Protein AF-A0A2D6RC49-F1 (afdb_monomer_lite)

Radius of gyration: 25.31 Å; chains: 1; bounding box: 32×63×49 Å

Foldseek 3Di:
DLVVLLVVLVVVLVVLQVVLVVQCVVVVNPDPVSVVSVVVNVVSVVSNVVSVVVVVVVVCVVDDDDPDPPPPPPPPPPPDDDCVVVPDDDDDD

Structure (mmCIF, N/CA/C/O backbone):
data_AF-A0A2D6RC49-F1
#
_entry.id   AF-A0A2D6RC49-F1
#
loop_
_atom_site.group_PDB
_atom_site.id
_atom_site.type_symbol
_atom_site.label_atom_id
_atom_site.label_alt_id
_atom_site.label_comp_id
_atom_site.label_asym_id
_atom_site.label_entity_id
_atom_site.label_seq_id
_atom_site.pdbx_PDB_ins_code
_atom_site.Cartn_x
_atom_site.Cartn_y
_atom_site.Cartn_z
_atom_site.occupancy
_atom_site.B_iso_or_equiv
_atom_site.auth_seq_id
_atom_site.auth_comp_id
_atom_site.auth_asym_id
_atom_site.auth_atom_id
_atom_site.pdbx_PDB_model_num
ATOM 1 N N . MET A 1 1 ? -14.405 -7.577 18.873 1.00 63.12 1 MET A N 1
ATOM 2 C CA . MET A 1 1 ? -14.520 -7.853 17.417 1.00 63.12 1 MET A CA 1
ATOM 3 C C . MET A 1 1 ? -13.622 -6.948 16.564 1.00 63.12 1 MET A C 1
ATOM 5 O O . MET A 1 1 ? -13.255 -7.348 15.464 1.00 63.12 1 MET A O 1
ATOM 9 N N . ASN A 1 2 ? -13.220 -5.781 17.080 1.00 72.50 2 ASN A N 1
ATOM 10 C CA . ASN A 1 2 ? -12.371 -4.801 16.391 1.00 72.50 2 ASN A CA 1
ATOM 11 C C . ASN A 1 2 ? -10.954 -5.325 16.113 1.00 72.50 2 ASN A C 1
ATOM 13 O O . ASN A 1 2 ? -10.476 -5.196 14.993 1.00 72.50 2 ASN A O 1
ATOM 17 N N . ASN A 1 3 ? -10.360 -6.059 17.061 1.00 80.06 3 ASN A N 1
ATOM 18 C CA . ASN A 1 3 ? -9.025 -6.655 16.913 1.00 80.06 3 ASN A CA 1
ATOM 19 C C . ASN A 1 3 ? -8.893 -7.564 15.679 1.00 80.06 3 ASN A C 1
ATOM 21 O O . ASN A 1 3 ? -7.926 -7.451 14.938 1.00 80.06 3 ASN A O 1
ATOM 25 N N . ALA A 1 4 ? -9.880 -8.428 15.409 1.00 86.38 4 ALA A N 1
ATOM 26 C CA . ALA A 1 4 ? -9.843 -9.307 14.237 1.00 86.38 4 ALA A CA 1
ATOM 27 C C . ALA A 1 4 ? -9.916 -8.507 12.926 1.00 86.38 4 ALA A C 1
ATOM 29 O O . ALA A 1 4 ? -9.165 -8.775 11.992 1.00 86.38 4 ALA A O 1
ATOM 30 N N . ARG A 1 5 ? -10.785 -7.488 12.874 1.00 85.69 5 ARG A N 1
ATOM 31 C CA . ARG A 1 5 ? -10.902 -6.579 11.724 1.00 85.69 5 ARG A CA 1
ATOM 32 C C . ARG A 1 5 ? -9.614 -5.790 11.497 1.00 85.69 5 ARG A C 1
ATOM 34 O O . ARG A 1 5 ? -9.177 -5.683 10.359 1.00 85.69 5 ARG A O 1
ATOM 41 N N . LEU A 1 6 ? -8.986 -5.307 12.567 1.00 89.38 6 LEU A N 1
ATOM 42 C CA . LEU A 1 6 ? -7.704 -4.608 12.524 1.00 89.38 6 LEU A CA 1
ATOM 43 C C . LEU A 1 6 ? -6.593 -5.510 11.971 1.00 89.38 6 LEU A C 1
ATOM 45 O O . LEU A 1 6 ? -5.874 -5.108 11.059 1.00 89.38 6 LEU A O 1
ATOM 49 N N . THR A 1 7 ? -6.495 -6.751 12.464 1.00 91.19 7 THR A N 1
ATOM 50 C CA . THR A 1 7 ? -5.525 -7.738 11.966 1.00 91.19 7 THR A CA 1
ATOM 51 C C . THR A 1 7 ? -5.740 -8.047 10.486 1.00 91.19 7 THR A C 1
ATOM 53 O O . THR A 1 7 ? -4.771 -8.103 9.732 1.00 91.19 7 THR A O 1
ATOM 56 N N . ILE A 1 8 ? -6.992 -8.203 10.047 1.00 93.19 8 ILE A N 1
ATOM 57 C CA . ILE A 1 8 ? -7.320 -8.435 8.634 1.00 93.19 8 ILE A CA 1
ATOM 58 C C . ILE A 1 8 ? -6.914 -7.229 7.780 1.00 93.19 8 ILE A C 1
ATOM 60 O O . ILE A 1 8 ? -6.264 -7.415 6.755 1.00 93.19 8 ILE A O 1
ATOM 64 N N . SER A 1 9 ? -7.232 -6.001 8.201 1.00 92.75 9 SER A N 1
ATOM 65 C CA . SER A 1 9 ? -6.849 -4.795 7.455 1.00 92.75 9 SER A CA 1
ATOM 66 C C . SER A 1 9 ? -5.329 -4.642 7.346 1.00 92.75 9 SER A C 1
ATOM 68 O O . SER A 1 9 ? -4.826 -4.296 6.278 1.00 92.75 9 SER A O 1
ATOM 70 N N . TRP A 1 10 ? -4.587 -4.961 8.413 1.00 94.44 10 TRP A N 1
ATOM 71 C CA . TRP A 1 10 ? -3.121 -4.963 8.397 1.00 94.44 10 TRP A CA 1
ATOM 72 C C . TRP A 1 10 ? -2.550 -6.026 7.453 1.00 94.44 10 TRP A C 1
ATOM 74 O O . TRP A 1 10 ? -1.615 -5.765 6.697 1.00 94.44 10 TRP A O 1
ATOM 84 N N . LEU A 1 11 ? -3.144 -7.221 7.454 1.00 96.62 11 LEU A N 1
ATOM 85 C CA . LEU A 1 11 ? -2.761 -8.309 6.561 1.00 96.62 11 LEU A CA 1
ATOM 86 C C . LEU A 1 11 ? -3.005 -7.937 5.092 1.00 96.62 11 LEU A C 1
ATOM 88 O O . LEU A 1 11 ? -2.123 -8.135 4.260 1.00 96.62 11 LEU A O 1
ATOM 92 N N . VAL A 1 12 ? -4.156 -7.336 4.775 1.00 96.06 12 VAL A N 1
ATOM 93 C CA . VAL A 1 12 ? -4.459 -6.840 3.422 1.00 96.06 12 VAL A CA 1
ATOM 94 C C . VAL A 1 12 ? -3.463 -5.759 3.001 1.00 96.06 12 VAL A C 1
ATOM 96 O O . VAL A 1 12 ? -2.923 -5.830 1.900 1.00 96.06 12 VAL A O 1
ATOM 99 N N . PHE A 1 13 ? -3.163 -4.797 3.879 1.00 96.44 13 PHE A N 1
ATOM 100 C CA . PHE A 1 13 ? -2.156 -3.763 3.630 1.00 96.44 13 PHE A CA 1
ATOM 101 C C . PHE A 1 13 ? -0.780 -4.362 3.294 1.00 96.44 13 PHE A C 1
ATOM 103 O O . PHE A 1 13 ? -0.178 -4.000 2.281 1.00 96.44 13 PHE A O 1
ATOM 110 N N . ALA A 1 14 ? -0.313 -5.331 4.087 1.00 96.88 14 ALA A N 1
ATOM 111 C CA . ALA A 1 14 ? 0.963 -6.002 3.853 1.00 96.88 14 ALA A CA 1
ATOM 112 C C . ALA A 1 14 ? 0.988 -6.761 2.514 1.00 96.88 14 ALA A C 1
ATOM 114 O O . ALA A 1 14 ? 1.967 -6.669 1.773 1.00 96.88 14 ALA A O 1
ATOM 115 N N . ILE A 1 15 ? -0.096 -7.468 2.171 1.00 97.38 15 ILE A N 1
ATOM 116 C CA . ILE A 1 15 ? -0.219 -8.190 0.895 1.00 97.38 15 ILE A CA 1
ATOM 117 C C . ILE A 1 15 ? -0.160 -7.227 -0.292 1.00 97.38 15 ILE A C 1
ATOM 119 O O . ILE A 1 15 ? 0.529 -7.520 -1.268 1.00 97.38 15 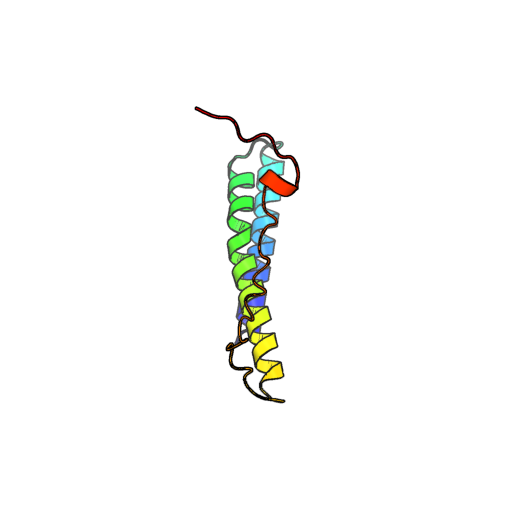ILE A O 1
ATOM 123 N N . LEU A 1 16 ? -0.843 -6.080 -0.219 1.00 96.69 16 LEU A N 1
ATOM 124 C CA . LEU A 1 16 ? -0.832 -5.081 -1.292 1.00 96.69 16 LEU A CA 1
ATOM 125 C C . LEU A 1 16 ? 0.579 -4.536 -1.539 1.00 96.69 16 LEU A C 1
ATOM 127 O O . LEU A 1 16 ? 1.007 -4.456 -2.689 1.00 96.69 16 LEU A O 1
ATOM 131 N N . ILE A 1 17 ? 1.332 -4.234 -0.478 1.00 96.75 17 ILE A N 1
ATOM 132 C CA . ILE A 1 17 ? 2.732 -3.801 -0.601 1.00 96.75 17 ILE A CA 1
ATOM 133 C C . ILE A 1 17 ? 3.576 -4.885 -1.270 1.00 96.75 17 ILE A C 1
ATOM 135 O O . ILE A 1 17 ? 4.314 -4.597 -2.214 1.00 96.75 17 ILE A O 1
ATOM 139 N N . LEU A 1 18 ? 3.451 -6.133 -0.812 1.00 97.31 18 LEU A N 1
ATOM 140 C CA . LEU A 1 18 ? 4.223 -7.250 -1.351 1.00 97.31 18 LEU A CA 1
ATOM 141 C C . LEU A 1 18 ? 3.910 -7.489 -2.833 1.00 97.31 18 LEU A C 1
ATOM 143 O O . LEU A 1 18 ? 4.821 -7.682 -3.636 1.00 97.31 18 LEU A O 1
ATOM 147 N N . LEU A 1 19 ? 2.630 -7.434 -3.205 1.00 96.25 19 LEU A N 1
ATOM 148 C CA . LEU A 1 19 ? 2.179 -7.611 -4.582 1.00 96.25 19 LEU A CA 1
ATOM 149 C C . LEU A 1 19 ? 2.669 -6.473 -5.481 1.00 96.25 19 LEU A C 1
ATOM 151 O O . LEU A 1 19 ? 3.146 -6.732 -6.585 1.00 96.25 19 LEU A O 1
ATOM 155 N N . SER A 1 20 ? 2.601 -5.232 -4.992 1.00 96.56 20 SER A N 1
ATOM 156 C CA . SER A 1 20 ? 3.148 -4.068 -5.687 1.00 96.56 20 SER A CA 1
ATOM 157 C C . SER A 1 20 ? 4.647 -4.225 -5.938 1.00 96.56 20 SER A C 1
ATOM 159 O O . SER A 1 20 ? 5.097 -4.075 -7.071 1.00 96.56 20 SER A O 1
ATOM 161 N N . ALA A 1 21 ? 5.420 -4.575 -4.906 1.00 96.12 21 ALA A N 1
ATOM 162 C CA . ALA A 1 21 ? 6.863 -4.767 -5.020 1.00 96.12 21 ALA A CA 1
ATOM 163 C C . ALA A 1 21 ? 7.212 -5.899 -5.994 1.00 96.12 21 ALA A C 1
ATOM 165 O O . ALA A 1 21 ? 8.077 -5.730 -6.851 1.00 96.12 21 ALA A O 1
ATOM 166 N N . LYS A 1 22 ? 6.497 -7.027 -5.915 1.00 96.56 22 LYS A N 1
ATOM 167 C CA . LYS A 1 22 ? 6.688 -8.155 -6.829 1.00 96.56 22 LYS A CA 1
ATOM 168 C C . LYS A 1 22 ? 6.451 -7.739 -8.284 1.00 96.56 22 LYS A C 1
ATOM 170 O O . LYS A 1 22 ? 7.309 -7.964 -9.125 1.00 96.56 22 LYS A O 1
ATOM 175 N N . LEU A 1 23 ? 5.326 -7.080 -8.572 1.00 95.38 23 LEU A N 1
ATOM 176 C CA . LEU A 1 23 ? 5.001 -6.608 -9.924 1.00 95.38 23 LEU A CA 1
ATOM 177 C C . LEU A 1 23 ? 5.986 -5.556 -10.436 1.00 95.38 23 LEU A C 1
ATOM 179 O O . LEU A 1 23 ? 6.256 -5.501 -11.634 1.00 95.38 23 LEU A O 1
ATOM 183 N N . PHE A 1 24 ? 6.518 -4.721 -9.548 1.00 95.50 24 PHE A N 1
ATOM 184 C CA . PHE A 1 24 ? 7.543 -3.746 -9.895 1.00 95.50 24 PHE A CA 1
ATOM 185 C C . PHE A 1 24 ? 8.853 -4.437 -10.300 1.00 95.50 24 PHE A C 1
ATOM 187 O O . PHE A 1 24 ? 9.410 -4.111 -11.343 1.00 95.50 24 PHE A O 1
ATOM 194 N N . ILE A 1 25 ? 9.305 -5.434 -9.529 1.00 95.75 25 ILE A N 1
ATOM 195 C CA . ILE A 1 25 ? 10.515 -6.218 -9.827 1.00 95.75 25 ILE A CA 1
ATOM 196 C C . ILE A 1 25 ? 10.341 -7.023 -11.119 1.00 95.75 25 ILE A C 1
ATOM 198 O O . ILE A 1 25 ? 11.198 -6.950 -11.995 1.00 95.75 25 ILE A O 1
ATOM 202 N N . ASP A 1 26 ? 9.213 -7.724 -11.270 1.00 94.88 26 ASP A N 1
ATOM 203 C CA . ASP A 1 26 ? 8.909 -8.559 -12.443 1.00 94.88 26 ASP A CA 1
ATOM 204 C C . ASP A 1 26 ? 8.853 -7.745 -13.754 1.00 94.88 26 ASP A C 1
ATOM 206 O O . ASP A 1 26 ? 8.965 -8.307 -14.840 1.00 94.88 26 ASP A O 1
ATOM 210 N N . SER A 1 27 ? 8.659 -6.426 -13.666 1.00 91.69 27 SER A N 1
ATOM 211 C CA . SER A 1 27 ? 8.543 -5.516 -14.814 1.00 91.69 27 SER A CA 1
ATOM 212 C C . SER A 1 27 ? 9.722 -4.560 -14.979 1.00 91.69 27 SER A C 1
ATOM 214 O O . SER A 1 27 ? 9.613 -3.610 -15.755 1.00 91.69 27 SER A O 1
ATOM 216 N N . GLU A 1 28 ? 10.804 -4.750 -14.217 1.00 90.25 28 GLU A N 1
ATOM 217 C CA . GLU A 1 28 ? 11.965 -3.844 -14.194 1.00 90.25 28 GLU A CA 1
ATOM 218 C C . GLU A 1 28 ? 11.576 -2.372 -13.935 1.00 90.25 28 GLU A C 1
ATOM 220 O O . GLU A 1 28 ? 12.201 -1.430 -14.417 1.00 90.25 28 GLU A O 1
ATOM 225 N N . GLY A 1 29 ? 10.509 -2.163 -13.160 1.00 82.19 29 GLY A N 1
ATOM 226 C CA . GLY A 1 29 ? 9.991 -0.849 -12.786 1.00 82.19 29 GLY A CA 1
ATOM 227 C C . GLY A 1 29 ? 8.972 -0.229 -13.748 1.00 82.19 29 GLY A C 1
ATOM 228 O O . GLY A 1 29 ? 8.477 0.867 -13.480 1.00 82.19 29 GLY A O 1
ATOM 229 N N . GLY A 1 30 ? 8.610 -0.921 -14.833 1.00 88.12 30 GLY A N 1
ATOM 230 C CA . GLY A 1 30 ? 7.668 -0.435 -15.849 1.00 88.12 30 GLY A CA 1
ATOM 231 C C . GLY A 1 30 ? 6.186 -0.751 -15.599 1.00 88.12 30 GLY A C 1
ATOM 232 O O . GLY A 1 30 ? 5.336 -0.367 -16.404 1.00 88.12 30 GLY A O 1
ATOM 233 N N . SER A 1 31 ? 5.832 -1.469 -14.529 1.00 91.56 31 SER A N 1
ATOM 234 C CA . SER A 1 31 ? 4.448 -1.920 -14.321 1.00 91.56 31 SER A CA 1
ATOM 235 C C . SER A 1 31 ? 3.519 -0.803 -13.845 1.00 91.56 31 SER A C 1
ATOM 237 O O . SER A 1 31 ? 3.585 -0.336 -12.712 1.00 91.56 31 SER A O 1
ATOM 239 N N . ILE A 1 32 ? 2.539 -0.447 -14.677 1.00 95.06 32 ILE A N 1
ATOM 240 C CA . ILE A 1 32 ? 1.413 0.417 -14.276 1.00 95.06 32 ILE A CA 1
ATOM 241 C C . ILE A 1 32 ? 0.618 -0.231 -13.128 1.00 95.06 32 ILE A C 1
ATOM 243 O O . ILE A 1 32 ? 0.110 0.464 -12.249 1.00 95.06 32 ILE A O 1
ATOM 247 N N . TYR A 1 33 ? 0.550 -1.566 -13.087 1.00 94.38 33 TYR A N 1
ATOM 248 C CA . TYR A 1 33 ? -0.188 -2.291 -12.055 1.00 94.38 33 TYR A CA 1
ATOM 249 C C . TYR A 1 33 ? 0.444 -2.157 -10.668 1.00 94.38 33 TYR A C 1
ATOM 251 O O . TYR A 1 33 ? -0.298 -2.059 -9.694 1.00 94.38 33 TYR A O 1
ATOM 259 N N . SER A 1 34 ? 1.779 -2.097 -10.548 1.00 95.00 34 SER A N 1
ATOM 260 C CA . SER A 1 34 ? 2.408 -1.842 -9.241 1.00 95.00 34 SER A CA 1
ATOM 261 C C . SER A 1 34 ? 2.014 -0.466 -8.707 1.00 95.00 34 SER A C 1
ATOM 263 O O . SER A 1 34 ? 1.601 -0.341 -7.557 1.00 95.00 34 SER A O 1
ATOM 265 N N . TRP A 1 35 ? 2.021 0.557 -9.564 1.00 94.44 35 TRP A N 1
ATOM 266 C CA . TRP A 1 35 ? 1.591 1.905 -9.185 1.00 94.44 35 TRP A CA 1
ATOM 267 C C . TRP A 1 35 ? 0.103 1.977 -8.835 1.00 94.44 35 TRP A C 1
ATOM 269 O O . TRP A 1 35 ? -0.263 2.594 -7.837 1.00 94.44 35 TRP A O 1
ATOM 279 N N . ALA A 1 36 ? -0.753 1.302 -9.604 1.00 96.19 36 ALA A N 1
ATOM 280 C CA . ALA A 1 36 ? -2.181 1.224 -9.309 1.00 96.19 36 ALA A CA 1
ATOM 281 C C . ALA A 1 36 ? -2.442 0.595 -7.931 1.00 96.19 36 ALA A C 1
ATOM 283 O O . ALA A 1 36 ? -3.271 1.095 -7.175 1.00 96.19 36 ALA A O 1
ATOM 284 N N . ILE A 1 37 ? -1.702 -0.457 -7.567 1.00 95.56 37 ILE A N 1
ATOM 285 C CA . ILE A 1 37 ? -1.818 -1.090 -6.248 1.00 95.56 37 ILE A CA 1
ATOM 286 C C . ILE A 1 37 ? -1.391 -0.127 -5.136 1.00 95.56 37 ILE A C 1
ATOM 288 O O . ILE A 1 37 ? -2.091 -0.034 -4.129 1.00 95.56 37 ILE A O 1
ATOM 292 N N . LEU A 1 38 ? -0.302 0.632 -5.316 1.00 94.56 38 LEU A N 1
ATOM 293 C CA . LEU A 1 38 ? 0.110 1.649 -4.340 1.00 94.56 38 LEU A CA 1
ATOM 294 C C . LEU A 1 38 ? -0.977 2.707 -4.108 1.00 94.56 38 LEU A C 1
ATOM 296 O O . LEU A 1 38 ? -1.179 3.133 -2.976 1.00 94.56 38 LEU A O 1
ATOM 300 N N . LEU A 1 39 ? -1.720 3.091 -5.147 1.00 96.19 39 LEU A N 1
ATOM 301 C CA . LEU A 1 39 ? -2.830 4.043 -5.023 1.00 96.19 39 LEU A CA 1
ATOM 302 C C . LEU A 1 39 ? -4.043 3.478 -4.268 1.00 96.19 39 LEU A C 1
ATOM 304 O O . LEU A 1 39 ? -4.853 4.252 -3.766 1.00 96.19 39 LEU A O 1
ATOM 308 N N . VAL A 1 40 ? -4.168 2.152 -4.152 1.00 95.81 40 VAL A N 1
ATOM 309 C CA . VAL A 1 40 ? -5.249 1.481 -3.403 1.00 95.81 40 VAL A CA 1
ATOM 310 C C . VAL A 1 40 ? -4.934 1.376 -1.903 1.00 95.81 40 VAL A C 1
ATOM 312 O O . VAL A 1 40 ? -5.848 1.293 -1.082 1.00 95.81 40 VAL A O 1
ATOM 315 N N . ILE A 1 41 ? -3.657 1.450 -1.516 1.00 94.31 41 ILE A N 1
ATOM 316 C CA . ILE A 1 41 ? -3.177 1.354 -0.125 1.00 94.31 41 ILE A CA 1
ATOM 317 C C . ILE A 1 41 ? -3.846 2.321 0.885 1.00 94.31 41 ILE A C 1
ATOM 319 O O . ILE A 1 41 ? -4.035 1.910 2.036 1.00 94.31 41 ILE A O 1
ATOM 323 N N . PRO A 1 42 ? -4.245 3.561 0.539 1.00 93.44 42 PRO A N 1
ATOM 324 C CA . PRO A 1 42 ? -4.921 4.456 1.479 1.00 93.44 42 PRO A CA 1
ATOM 325 C C . PRO A 1 42 ? -6.222 3.882 2.060 1.00 93.44 42 PRO A C 1
ATOM 327 O O . PRO A 1 42 ? -6.591 4.227 3.177 1.00 93.44 42 PRO A O 1
ATOM 330 N N . ILE A 1 43 ? -6.902 2.979 1.344 1.00 93.06 43 ILE A N 1
ATOM 331 C CA . ILE A 1 43 ? -8.182 2.390 1.768 1.00 93.06 43 ILE A CA 1
ATOM 332 C C . ILE A 1 43 ? -8.026 1.504 3.019 1.00 93.06 43 ILE A C 1
ATOM 334 O O . ILE A 1 43 ? -8.677 1.784 4.029 1.00 93.06 43 ILE A O 1
ATOM 338 N N . PRO A 1 44 ? -7.187 0.447 3.022 1.00 91.94 44 PRO A N 1
ATOM 339 C CA . PRO A 1 44 ? -6.976 -0.348 4.228 1.00 91.94 44 PRO A CA 1
ATOM 340 C C . PRO A 1 44 ? -6.353 0.475 5.361 1.00 91.94 44 PRO A C 1
ATOM 342 O O . PRO A 1 44 ? -6.714 0.255 6.515 1.00 91.94 44 PRO A O 1
ATOM 345 N N . LEU A 1 45 ? -5.488 1.455 5.059 1.00 92.56 45 LEU A N 1
ATOM 346 C CA . LEU A 1 45 ? -4.947 2.372 6.071 1.00 92.56 45 LEU A CA 1
ATOM 347 C C . LEU A 1 45 ? -6.038 3.201 6.749 1.00 92.56 45 LEU A C 1
ATOM 349 O O . LEU A 1 45 ? -6.063 3.279 7.975 1.00 92.56 45 LEU A O 1
ATOM 353 N N . PHE A 1 46 ? -6.968 3.767 5.978 1.00 93.56 46 PHE A N 1
ATOM 354 C CA . PHE A 1 46 ? -8.114 4.492 6.521 1.00 93.56 46 PHE A CA 1
ATOM 355 C C . PHE A 1 46 ? -8.925 3.617 7.485 1.00 93.56 46 PHE A C 1
ATOM 357 O O . PHE A 1 46 ? -9.268 4.060 8.579 1.00 93.56 46 PHE A O 1
ATOM 364 N N . LEU A 1 47 ? -9.173 2.352 7.130 1.00 90.75 47 LEU A N 1
ATOM 365 C CA . LEU A 1 47 ? -9.877 1.410 8.006 1.00 90.75 47 LEU A CA 1
ATOM 366 C C . LEU A 1 47 ? -9.094 1.098 9.288 1.00 90.75 47 LEU A C 1
ATOM 368 O O . LEU A 1 47 ? -9.692 1.041 10.359 1.00 90.75 47 LEU A O 1
ATOM 372 N N . ILE A 1 48 ? -7.774 0.906 9.195 1.00 91.00 48 ILE A N 1
ATOM 373 C CA . ILE A 1 48 ? -6.897 0.680 10.357 1.00 91.00 48 ILE A CA 1
ATOM 374 C C . ILE A 1 48 ? -6.991 1.865 11.321 1.00 91.00 48 ILE A C 1
ATOM 376 O O . ILE A 1 48 ? -7.256 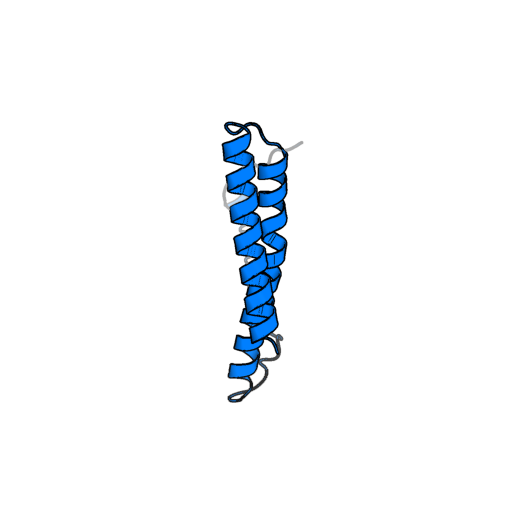1.670 12.506 1.00 91.00 48 ILE A O 1
ATOM 380 N N . ILE A 1 49 ? -6.825 3.084 10.802 1.00 90.38 49 ILE A N 1
ATOM 381 C CA . ILE A 1 49 ? -6.854 4.321 11.591 1.00 90.38 49 ILE A CA 1
ATOM 382 C C . ILE A 1 49 ? -8.239 4.523 12.211 1.00 90.38 49 ILE A C 1
ATOM 384 O O . ILE A 1 49 ?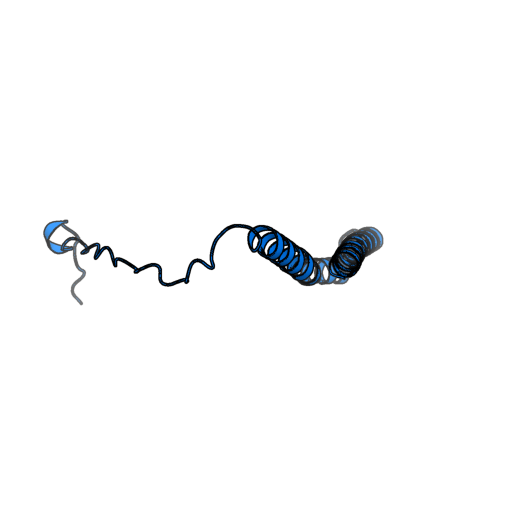 -8.339 4.766 13.408 1.00 90.38 49 ILE A O 1
ATOM 388 N N . SER A 1 50 ? -9.309 4.349 11.430 1.00 88.44 50 SER A N 1
ATOM 389 C CA . SER A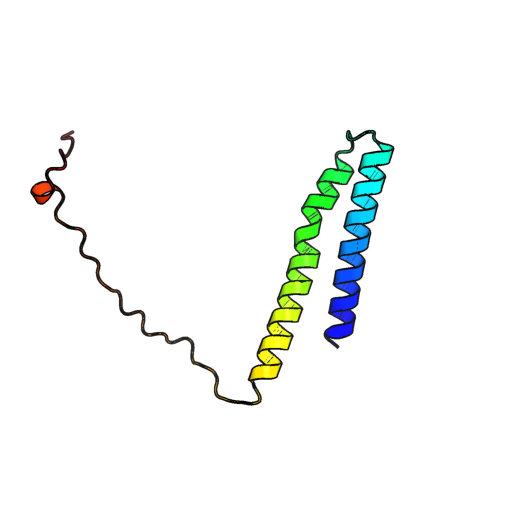 1 50 ? -10.687 4.494 11.907 1.00 88.44 50 SER A CA 1
ATOM 390 C C . SER A 1 50 ? -11.007 3.539 13.061 1.00 88.44 50 SER A C 1
ATOM 392 O O . SER A 1 50 ? -11.572 3.963 14.068 1.00 88.44 50 SER A O 1
ATOM 394 N N . ILE A 1 51 ? -10.610 2.265 12.952 1.00 85.50 51 ILE A N 1
ATOM 395 C CA . ILE A 1 51 ? -10.812 1.279 14.022 1.00 85.50 51 ILE A CA 1
ATOM 396 C C . ILE A 1 51 ? -9.983 1.653 15.257 1.00 85.50 51 ILE A C 1
ATOM 398 O O . ILE A 1 51 ? -10.503 1.615 16.369 1.00 85.50 51 ILE A O 1
ATOM 402 N N . TYR A 1 52 ? -8.725 2.057 15.063 1.00 83.62 52 TYR A N 1
ATOM 403 C CA . TYR A 1 52 ? -7.830 2.435 16.155 1.00 83.62 52 TYR A CA 1
ATOM 404 C C . TYR A 1 52 ? -8.339 3.656 16.937 1.00 83.62 52 TYR A C 1
ATOM 406 O O . TYR A 1 52 ? -8.366 3.632 18.165 1.00 83.62 52 TYR A O 1
ATOM 414 N N . SER A 1 53 ? -8.810 4.699 16.244 1.00 78.75 53 SER A N 1
ATOM 415 C CA . SER A 1 53 ? -9.410 5.885 16.870 1.00 78.75 53 SER A CA 1
ATOM 416 C C . SER A 1 53 ? -10.676 5.555 17.664 1.00 78.75 53 SER A C 1
ATOM 418 O O . SER A 1 5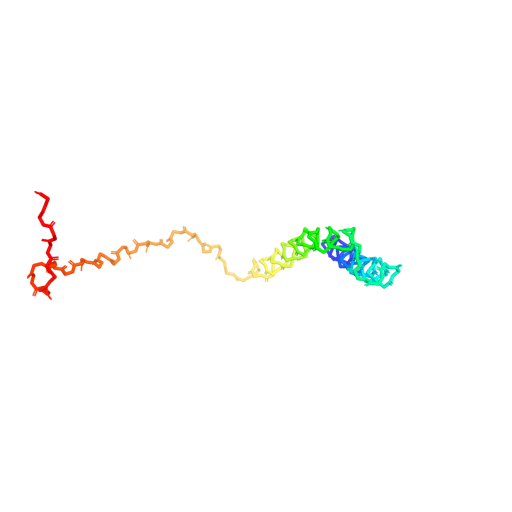3 ? -10.908 6.140 18.719 1.00 78.75 53 SER A O 1
ATOM 420 N N . ASN A 1 54 ? -11.486 4.604 17.189 1.00 73.88 54 ASN A N 1
ATOM 421 C CA . ASN A 1 54 ? -12.718 4.211 17.871 1.00 73.88 54 ASN A CA 1
ATOM 422 C C . ASN A 1 54 ? -12.441 3.381 19.138 1.00 73.88 54 ASN A C 1
ATOM 424 O O . ASN A 1 54 ? -13.103 3.570 20.156 1.00 73.88 54 ASN A O 1
ATOM 428 N N . ASP A 1 55 ? -11.427 2.510 19.103 1.00 66.06 55 ASP A N 1
ATOM 429 C CA . ASP A 1 55 ? -10.966 1.790 20.295 1.00 66.06 55 ASP A CA 1
ATOM 430 C C . ASP A 1 55 ? -10.383 2.760 21.340 1.00 66.06 55 ASP A C 1
ATOM 432 O O . ASP A 1 55 ? -10.641 2.590 22.533 1.00 66.06 55 ASP A O 1
ATOM 436 N N . PHE A 1 56 ? -9.673 3.812 20.906 1.00 58.75 56 PHE A N 1
ATOM 437 C CA . PHE A 1 56 ? -9.171 4.872 21.791 1.00 58.75 56 PHE A CA 1
ATOM 438 C C . PHE A 1 56 ? -10.311 5.643 22.473 1.00 58.75 56 PHE A C 1
ATOM 440 O O . PHE A 1 56 ? -10.275 5.825 23.686 1.00 58.75 56 PHE A O 1
ATOM 447 N N . LYS A 1 57 ? -11.358 6.010 21.720 1.00 56.91 57 LYS A N 1
ATOM 448 C CA . LYS A 1 57 ? -12.549 6.691 22.254 1.00 56.91 57 LYS A CA 1
ATOM 449 C C . LYS A 1 57 ? -13.303 5.822 23.270 1.00 56.91 57 LYS A C 1
ATOM 451 O O . LYS A 1 57 ? -13.655 6.289 24.343 1.00 56.91 57 LYS A O 1
ATOM 456 N N . SER A 1 58 ? -13.438 4.521 22.996 1.00 53.72 58 SER A N 1
ATOM 457 C CA . SER A 1 58 ? -14.120 3.583 23.906 1.00 53.72 58 SER A CA 1
ATOM 458 C C . SER A 1 58 ? -13.406 3.354 25.244 1.00 53.72 58 SER A C 1
ATOM 460 O O . SER A 1 58 ? -14.017 2.864 26.193 1.00 53.72 58 SER A O 1
ATOM 462 N N . LYS A 1 59 ? -12.104 3.658 25.319 1.00 51.69 59 LYS A N 1
ATOM 463 C CA . LYS A 1 59 ? -11.295 3.475 26.528 1.00 51.69 59 LYS A CA 1
ATOM 464 C C . LYS A 1 59 ? -11.315 4.708 27.438 1.00 51.69 59 LYS A C 1
ATOM 466 O O . LYS A 1 59 ? -11.044 4.557 28.625 1.00 51.69 59 LYS A O 1
ATOM 471 N N . ASP A 1 60 ? -11.668 5.867 26.886 1.00 51.38 60 ASP A N 1
ATOM 472 C CA . ASP A 1 60 ? -11.858 7.132 27.607 1.00 51.38 60 ASP A CA 1
ATOM 473 C C . ASP A 1 60 ? -13.292 7.268 28.158 1.00 51.38 60 ASP A C 1
ATOM 475 O O . ASP A 1 60 ? -13.519 7.872 29.198 1.00 51.38 60 ASP A O 1
ATOM 479 N N . ASP A 1 61 ? -14.271 6.585 27.552 1.00 47.88 61 ASP A N 1
ATOM 480 C CA . ASP A 1 61 ? -15.681 6.623 27.979 1.00 47.88 61 ASP A CA 1
ATOM 481 C C . ASP A 1 61 ? -15.965 5.982 29.362 1.00 47.88 61 ASP A C 1
ATOM 483 O O . ASP A 1 61 ? -17.106 6.002 29.828 1.00 47.88 61 ASP A O 1
ATOM 487 N N . ASN A 1 62 ? -14.955 5.427 30.048 1.00 47.44 62 ASN A N 1
ATOM 488 C CA . ASN A 1 62 ? -15.084 4.974 31.441 1.00 47.44 62 ASN A CA 1
ATOM 489 C C . ASN A 1 62 ? -14.608 6.001 32.481 1.00 47.44 62 ASN A C 1
ATOM 491 O O . ASN A 1 62 ? -14.856 5.796 33.667 1.00 47.44 62 ASN A O 1
ATOM 495 N N . GLU A 1 63 ? -13.997 7.113 32.073 1.00 48.03 63 GLU A N 1
ATOM 496 C CA . GLU A 1 63 ? -13.724 8.248 32.951 1.00 48.03 63 GLU A CA 1
ATOM 497 C C . GLU A 1 63 ? -13.963 9.558 32.190 1.00 48.03 63 GLU A C 1
ATOM 499 O O . GLU A 1 63 ? -13.123 10.030 31.443 1.00 48.03 63 GLU A O 1
ATOM 504 N N . ILE A 1 64 ? -15.092 10.197 32.519 1.00 47.12 64 ILE A N 1
ATOM 505 C CA . ILE A 1 64 ? -15.355 11.632 32.331 1.00 47.12 64 ILE A CA 1
ATOM 506 C C . ILE A 1 64 ? -15.903 12.015 30.944 1.00 47.12 64 ILE A C 1
ATOM 508 O O . ILE A 1 64 ? -15.191 12.416 30.039 1.00 47.12 64 ILE A O 1
ATOM 512 N N . GLY A 1 65 ? -17.240 12.006 30.874 1.00 37.91 65 GLY A N 1
ATOM 513 C CA . GLY A 1 65 ? -18.052 13.069 30.276 1.00 37.91 65 GLY A CA 1
ATOM 514 C C . GLY A 1 65 ? -17.752 13.447 28.829 1.00 37.91 65 GLY A C 1
ATOM 515 O O . GLY A 1 65 ? -16.833 14.210 28.565 1.00 37.91 65 GLY A O 1
ATOM 516 N N . LEU A 1 66 ? -18.649 13.036 27.927 1.00 42.22 66 LEU A N 1
ATOM 517 C CA . LEU A 1 66 ? -18.845 13.631 26.605 1.00 42.22 66 LEU A CA 1
ATOM 518 C C . LEU A 1 66 ? -18.633 15.154 26.657 1.00 42.22 66 LEU A C 1
ATOM 520 O O . LEU A 1 66 ? -19.525 15.897 27.079 1.00 42.22 66 LEU A O 1
ATOM 524 N N . VAL A 1 67 ? -17.463 15.620 26.215 1.00 45.84 67 VAL A N 1
ATOM 525 C CA . VAL A 1 67 ? -17.272 17.023 25.868 1.00 45.84 67 VAL A CA 1
ATOM 526 C C . VAL A 1 67 ? -18.16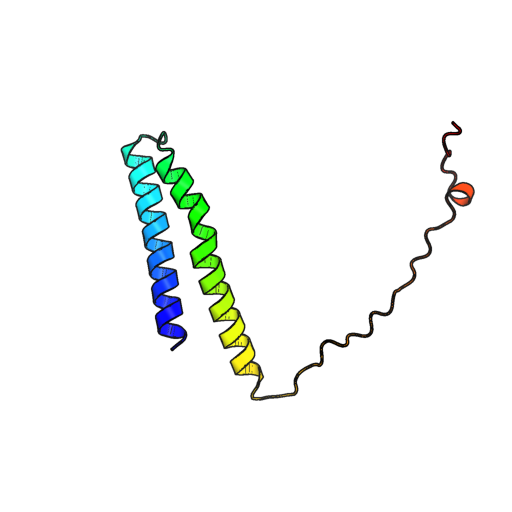9 17.253 24.664 1.00 45.84 67 VAL A C 1
ATOM 528 O O . VAL A 1 67 ? -17.884 16.834 23.545 1.00 45.84 67 VAL A O 1
ATOM 531 N N . SER A 1 68 ? -19.330 17.834 24.953 1.00 41.66 68 SER A N 1
ATOM 532 C CA . SER A 1 68 ? -20.201 18.454 23.975 1.00 41.66 68 SER A CA 1
ATOM 533 C C . SER A 1 68 ? -19.334 19.372 23.125 1.00 41.66 68 SER A C 1
ATOM 535 O O . SER A 1 68 ? -18.765 20.328 23.645 1.00 41.66 68 SER A O 1
ATOM 537 N N . GLU A 1 69 ? -19.250 19.075 21.835 1.00 48.69 69 GLU A N 1
ATOM 538 C CA . GLU A 1 69 ? -18.575 19.853 20.793 1.00 48.69 69 GLU A CA 1
ATOM 539 C C . GLU A 1 69 ? -19.356 21.157 20.513 1.00 48.69 69 GLU A C 1
ATOM 541 O O . GLU A 1 69 ? -19.734 21.468 19.393 1.00 48.69 69 GLU A O 1
ATOM 546 N N . ASN A 1 70 ? -19.651 21.903 21.578 1.00 47.78 70 ASN A N 1
ATOM 547 C CA . ASN A 1 70 ? -19.999 23.312 21.547 1.00 47.78 70 ASN A CA 1
ATOM 548 C C . ASN A 1 70 ? -18.793 24.041 22.140 1.00 47.78 70 ASN A C 1
ATOM 550 O O . ASN A 1 70 ? -18.867 24.640 23.212 1.00 47.78 70 ASN A O 1
ATOM 554 N N . GLU A 1 71 ? -17.643 23.914 21.480 1.00 46.78 71 GLU A N 1
ATOM 555 C CA . GLU A 1 71 ? -16.630 24.945 21.626 1.00 46.78 71 GLU A CA 1
ATOM 556 C C . GLU A 1 71 ? -17.287 26.216 21.096 1.00 46.78 71 GLU A C 1
ATOM 558 O O . GLU A 1 71 ? -17.547 26.340 19.898 1.00 46.78 71 GLU A O 1
ATOM 563 N N . ASP A 1 72 ? -17.644 27.121 22.008 1.00 47.03 72 ASP A N 1
ATOM 564 C CA . ASP A 1 72 ? -17.946 28.502 21.671 1.00 47.03 72 ASP A CA 1
ATOM 565 C C . ASP A 1 72 ? -16.775 29.004 20.822 1.00 47.03 72 ASP A C 1
ATOM 567 O O . ASP A 1 72 ? -15.718 29.367 21.351 1.00 47.03 72 ASP A O 1
ATOM 571 N N . PHE A 1 73 ? -16.944 28.993 19.498 1.00 46.00 73 PHE A N 1
ATOM 572 C CA . PHE A 1 73 ? -16.095 29.724 18.577 1.00 46.00 73 PHE A CA 1
ATOM 573 C C . PHE A 1 73 ? -16.203 31.186 19.001 1.00 46.00 73 PHE A C 1
ATOM 575 O O . PHE A 1 73 ? -17.074 31.930 18.556 1.00 46.00 73 PHE A O 1
ATOM 582 N N . LYS A 1 74 ? -15.315 31.619 19.897 1.00 53.09 74 LYS A N 1
ATOM 583 C CA . LYS A 1 74 ? -14.959 33.023 19.978 1.00 53.09 74 LYS A CA 1
ATOM 584 C C . LYS A 1 74 ? -14.293 33.317 18.647 1.00 53.09 74 LYS A C 1
ATOM 586 O O . LYS A 1 74 ? -13.098 33.079 18.493 1.00 53.09 74 LYS A O 1
ATOM 591 N N . GLU A 1 75 ? -15.084 33.783 17.683 1.00 53.97 75 GLU A N 1
ATOM 592 C CA . GLU A 1 75 ? -14.583 34.587 16.580 1.00 53.97 75 GLU A CA 1
ATOM 593 C C . GLU A 1 75 ? -13.729 35.679 17.216 1.00 53.97 75 GLU A C 1
ATOM 595 O O . GLU A 1 75 ? -14.214 36.682 17.738 1.00 53.97 75 GLU A O 1
ATOM 600 N N . ILE A 1 76 ? -12.421 35.453 17.248 1.00 59.47 76 ILE A N 1
ATOM 601 C CA . ILE A 1 76 ? -11.483 36.545 17.375 1.00 59.47 76 ILE A CA 1
ATOM 602 C C . ILE A 1 76 ? -11.648 37.259 16.039 1.00 59.47 76 ILE A C 1
ATOM 604 O O . ILE A 1 76 ? -11.046 36.848 15.047 1.00 59.47 76 ILE A O 1
ATOM 608 N N . GLU A 1 77 ? -12.530 38.264 15.990 1.00 60.06 77 GLU A N 1
ATOM 609 C CA . GLU A 1 77 ? -12.572 39.239 14.905 1.00 60.06 77 GLU A CA 1
ATOM 610 C C . GLU A 1 77 ? -11.178 39.861 14.826 1.00 60.06 77 GLU A C 1
ATOM 612 O O . GLU A 1 77 ? -10.868 40.876 15.454 1.00 60.06 77 GLU A O 1
ATOM 617 N N . LYS A 1 78 ? -10.283 39.238 14.063 1.00 63.50 78 LYS A N 1
ATOM 618 C CA . LYS A 1 78 ? -9.071 39.897 13.624 1.00 63.50 78 LYS A CA 1
ATOM 619 C C . LYS A 1 78 ? -9.528 40.870 12.549 1.00 63.50 78 LYS A C 1
ATOM 621 O O . LYS A 1 78 ? -9.551 40.522 11.370 1.00 63.50 78 LYS A O 1
ATOM 626 N N . LYS A 1 79 ? -9.946 42.071 12.961 1.00 66.06 79 LYS A N 1
ATOM 627 C CA . LYS A 1 79 ? -10.116 43.182 12.025 1.00 66.06 79 LYS A CA 1
ATOM 628 C C . LYS A 1 79 ? -8.810 43.313 11.251 1.00 66.06 79 LYS A C 1
ATOM 630 O O . LYS A 1 79 ? -7.757 43.523 11.849 1.00 66.06 79 LYS A O 1
ATOM 635 N N . ALA A 1 80 ? -8.879 43.109 9.940 1.00 69.94 80 ALA A N 1
ATOM 636 C CA . ALA A 1 80 ? -7.783 43.483 9.069 1.00 69.94 80 ALA A CA 1
ATOM 637 C C . ALA A 1 80 ? -7.561 44.994 9.228 1.00 69.94 80 ALA A C 1
ATOM 639 O O . ALA A 1 80 ? -8.527 45.756 9.295 1.00 69.94 80 ALA A O 1
ATOM 640 N N . GLU A 1 81 ? -6.303 45.400 9.358 1.00 71.75 81 GLU A N 1
ATOM 641 C CA . GLU A 1 81 ? -5.915 46.810 9.368 1.00 71.75 81 GLU A CA 1
ATOM 642 C C . GLU A 1 81 ? -6.304 47.454 8.023 1.00 71.75 81 GLU A C 1
ATOM 644 O O . GLU A 1 81 ? -6.329 46.773 6.992 1.00 71.75 81 GLU A O 1
ATOM 649 N N . ASP A 1 82 ? -6.657 48.744 8.032 1.00 72.50 82 ASP A N 1
ATOM 650 C CA . ASP A 1 82 ? -7.086 49.448 6.820 1.00 72.50 82 ASP A CA 1
ATOM 651 C C . ASP A 1 82 ? -5.916 49.508 5.819 1.00 72.50 82 ASP A C 1
ATOM 653 O O . ASP A 1 82 ? -4.868 50.078 6.144 1.00 72.50 82 ASP A O 1
ATOM 657 N N . PRO A 1 83 ? -6.047 48.943 4.604 1.00 69.19 83 PRO A N 1
ATOM 658 C CA . PRO A 1 83 ? -4.970 48.947 3.617 1.00 69.19 83 PRO A CA 1
ATOM 659 C C . PRO A 1 83 ? -4.478 50.359 3.260 1.00 69.19 83 PRO A C 1
ATOM 661 O O . PRO A 1 83 ? -3.306 50.507 2.906 1.00 69.19 83 PRO A O 1
ATOM 664 N N . LEU A 1 84 ? -5.327 51.389 3.394 1.00 66.00 84 LEU A N 1
ATOM 665 C CA . LEU A 1 84 ? -4.939 52.788 3.188 1.00 66.00 84 LEU A CA 1
ATOM 666 C C . LEU A 1 84 ? -3.956 53.284 4.256 1.00 66.00 84 LEU A C 1
ATOM 668 O O . LEU A 1 84 ? -3.042 54.043 3.936 1.00 66.00 84 LEU A O 1
ATOM 672 N N . GLU A 1 85 ? -4.108 52.847 5.508 1.00 70.19 85 GLU A N 1
ATOM 673 C CA . GLU A 1 85 ? -3.219 53.245 6.609 1.00 70.19 85 GLU A CA 1
ATOM 674 C C . GLU A 1 85 ? -1.877 52.500 6.575 1.00 70.19 85 GLU A C 1
ATOM 676 O O . GLU A 1 85 ? -0.859 53.036 7.009 1.00 70.19 85 GLU A O 1
ATOM 681 N N . ILE A 1 86 ? -1.847 51.289 6.010 1.00 72.38 86 ILE A N 1
ATOM 682 C CA . ILE A 1 86 ? -0.629 50.467 5.886 1.00 72.38 86 ILE A CA 1
ATOM 683 C C . ILE A 1 86 ? 0.193 50.853 4.635 1.00 72.38 86 ILE A C 1
ATOM 685 O O . ILE A 1 86 ? 1.305 50.362 4.436 1.00 72.38 86 ILE A O 1
ATOM 689 N N . GLY A 1 87 ? -0.318 51.763 3.796 1.00 65.00 87 GLY A N 1
ATOM 690 C CA . GLY A 1 87 ? 0.382 52.256 2.607 1.00 65.00 87 GLY A CA 1
ATOM 691 C C . GLY A 1 87 ? 0.393 51.265 1.442 1.00 65.00 87 GLY A C 1
ATOM 692 O O . GLY A 1 87 ? 1.329 51.268 0.642 1.00 65.00 87 GLY A O 1
ATOM 693 N N . PHE A 1 88 ? -0.623 50.404 1.343 1.00 72.31 88 PHE A N 1
ATOM 694 C CA . PHE A 1 88 ? -0.813 49.577 0.155 1.00 72.31 88 PHE A CA 1
ATOM 695 C C . PHE A 1 88 ? -1.418 50.421 -0.972 1.00 72.31 88 PHE A C 1
ATOM 697 O O . PHE A 1 88 ? -2.535 50.922 -0.850 1.00 72.31 88 PHE A O 1
ATOM 704 N N . ASP A 1 89 ? -0.703 50.540 -2.093 1.00 76.81 89 ASP A N 1
ATOM 705 C CA . ASP A 1 89 ? -1.243 51.143 -3.314 1.00 76.81 89 ASP A CA 1
ATOM 706 C C . ASP A 1 89 ? -2.379 50.269 -3.866 1.00 76.81 89 ASP A C 1
ATOM 708 O O . ASP A 1 89 ? -2.166 49.138 -4.315 1.00 76.81 89 ASP A O 1
ATOM 712 N N . ILE A 1 90 ? -3.604 50.795 -3.832 1.00 73.12 90 ILE A N 1
ATOM 713 C CA . ILE A 1 90 ? -4.779 50.154 -4.424 1.00 73.12 90 ILE A CA 1
ATOM 714 C C . ILE A 1 90 ? -4.770 50.484 -5.925 1.00 73.12 90 ILE A C 1
ATOM 716 O O . ILE A 1 90 ? -4.889 51.662 -6.276 1.00 73.12 90 ILE A O 1
ATOM 720 N N . PRO A 1 91 ? -4.641 49.504 -6.838 1.00 74.69 91 PRO A N 1
ATOM 721 C CA . PRO A 1 91 ? -4.720 49.789 -8.264 1.00 74.69 91 PRO A CA 1
ATOM 722 C C . PRO A 1 91 ? -6.137 50.262 -8.614 1.00 74.69 91 PRO A C 1
ATOM 724 O O . PRO A 1 91 ? -7.118 49.558 -8.372 1.00 74.69 91 PRO A O 1
ATOM 727 N N . ILE A 1 92 ? -6.237 51.464 -9.179 1.00 72.81 92 ILE A N 1
ATOM 728 C CA . ILE A 1 92 ? -7.491 52.042 -9.672 1.00 72.81 92 ILE A CA 1
ATOM 729 C C . ILE A 1 92 ? -7.699 51.514 -11.100 1.00 72.81 92 ILE A C 1
ATOM 731 O O . ILE A 1 92 ? -6.781 51.604 -11.918 1.00 72.81 92 ILE A O 1
ATOM 735 N N . LEU A 1 93 ? -8.871 50.934 -11.376 1.00 63.16 93 LEU A N 1
ATOM 736 C CA . LEU A 1 93 ? -9.301 50.543 -12.727 1.00 63.16 93 LEU A CA 1
ATOM 737 C C . LEU A 1 93 ? -9.868 51.739 -13.497 1.00 63.16 93 LEU A C 1
ATOM 739 O O . LEU A 1 93 ? -10.629 52.519 -12.879 1.00 63.16 93 LEU A O 1
#

Secondary structure (DSSP, 8-state):
-HHHHHHHHHHHHHHHHHHHHHHHHHTTT--HHHHHHHHHTHHHHHHHHHHHHHHHHHHHTTSS----S---------PPPPTTTTT--PPP-

Sequence (93 aa):
MNNARLTISWLVFAILILLSAKLFIDSEGGSIYSWAILLVIPIPLFLIISIYSNDFKSKDDNEIGLVSENEDFKEIEKKAEDPLEIGFDIPIL

pLDDT: mean 77.54, std 18.53, range [37.91, 97.38]